Protein AF-A0A1F9MS11-F1 (afdb_monomer_lite)

Sequence (81 aa):
MQAKLTLSIDRELIEQAKEFSRRQQKSLSKMVENYLRQATTTFSREESLTPLVKELSGLIKPDEADRRKNEYAEYLVEKYR

Secondary structure (DSSP, 8-state):
----------HHHHHHHHHHHHHTTS-HHHHHHHHHHHHHS---S-----HHHHHHTTSS-HHHHHHHHHHHHHHHHHHT-

Radius of gyration: 22.7 Å; chains: 1; bounding box: 40×40×58 Å

pLDDT: mean 85.91, std 11.21, range [52.25, 97.88]

Foldseek 3Di:
DDDDDDDDDDPVVVVVLCVVCVVVVHDSVVVVVVVVVVVPPPDPPDPPQDPVRVVVPPPADPVNVVVVVVVVVVVVVVVVD

Structure (mmCIF, N/CA/C/O backbone):
data_AF-A0A1F9MS11-F1
#
_entry.id   AF-A0A1F9MS11-F1
#
loop_
_atom_site.group_PDB
_atom_site.id
_atom_site.type_symbol
_atom_site.label_atom_id
_atom_site.label_alt_id
_atom_site.label_comp_id
_atom_site.label_asym_id
_atom_site.label_entity_id
_atom_site.label_seq_id
_atom_site.pdbx_PDB_ins_code
_atom_site.Cartn_x
_atom_site.Cartn_y
_atom_site.Cartn_z
_atom_site.occupancy
_atom_site.B_iso_or_equiv
_atom_site.auth_seq_id
_atom_site.auth_comp_id
_atom_site.auth_asym_id
_atom_site.auth_atom_id
_atom_site.pdbx_PDB_model_num
ATOM 1 N N . MET A 1 1 ? 0.070 10.503 15.991 1.00 66.12 1 MET A N 1
ATOM 2 C CA . MET A 1 1 ? -0.841 9.772 16.903 1.00 66.12 1 MET A CA 1
ATOM 3 C C . MET A 1 1 ? -1.461 8.597 16.157 1.00 66.12 1 MET A C 1
ATOM 5 O O . MET A 1 1 ? -1.641 8.715 14.952 1.00 66.12 1 MET A O 1
ATOM 9 N N . GLN A 1 2 ? -1.743 7.479 16.832 1.00 80.62 2 GLN A N 1
ATOM 10 C CA . GLN A 1 2 ? -2.443 6.326 16.244 1.00 80.62 2 GLN A CA 1
ATOM 11 C C . GLN A 1 2 ? -3.882 6.282 16.764 1.00 80.62 2 GLN A C 1
ATOM 13 O O . GLN A 1 2 ? -4.103 6.432 17.963 1.00 80.62 2 GLN A O 1
ATOM 18 N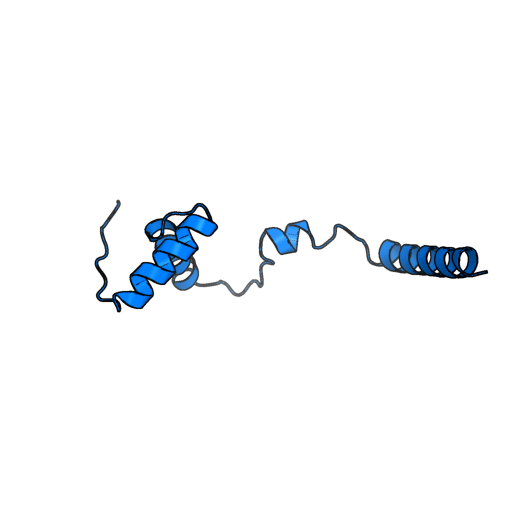 N . ALA A 1 3 ? -4.843 6.067 15.867 1.00 91.44 3 ALA A N 1
ATOM 19 C CA . ALA A 1 3 ? -6.256 5.898 16.189 1.00 91.44 3 ALA A CA 1
ATOM 20 C C . ALA A 1 3 ? -6.763 4.574 15.601 1.00 91.44 3 ALA A C 1
ATOM 22 O O . ALA A 1 3 ? -6.235 4.094 14.596 1.00 91.44 3 ALA A O 1
ATOM 23 N N . LYS A 1 4 ? -7.778 3.974 16.232 1.00 93.44 4 LYS A N 1
ATOM 24 C CA . LYS A 1 4 ? -8.434 2.760 15.732 1.00 93.44 4 LYS A CA 1
ATOM 25 C C . LYS A 1 4 ? -9.691 3.152 14.960 1.00 93.44 4 LYS A C 1
ATOM 27 O O . LYS A 1 4 ? -10.532 3.869 15.492 1.00 93.44 4 LYS A O 1
ATOM 32 N N . LEU A 1 5 ? -9.806 2.663 13.729 1.00 90.25 5 LEU A N 1
ATOM 33 C CA . LEU A 1 5 ? -10.999 2.787 12.896 1.00 90.25 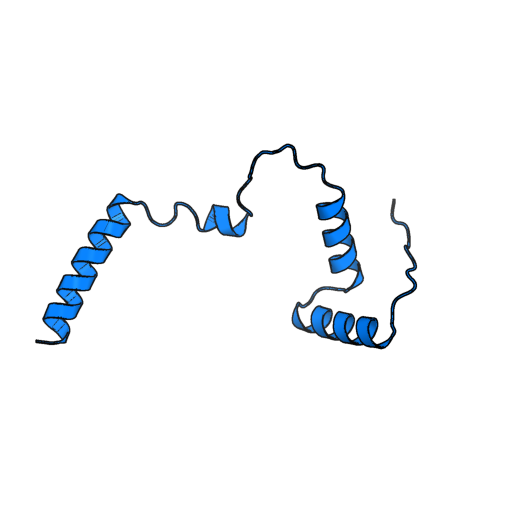5 LEU A CA 1
ATOM 34 C C . LEU A 1 5 ? -11.720 1.436 12.880 1.00 90.25 5 LEU A C 1
ATOM 36 O O . LEU A 1 5 ? -11.139 0.438 12.455 1.00 90.25 5 LEU A O 1
ATOM 40 N N . THR A 1 6 ? -12.967 1.407 13.346 1.00 93.50 6 THR A N 1
ATOM 41 C CA . THR A 1 6 ? -13.832 0.220 13.293 1.00 93.50 6 THR A CA 1
ATOM 42 C C . THR A 1 6 ? -14.812 0.384 12.140 1.00 93.50 6 THR A C 1
ATOM 44 O O . THR A 1 6 ? -15.489 1.406 12.057 1.00 93.50 6 THR A O 1
ATOM 47 N N . LEU A 1 7 ? -14.882 -0.607 11.253 1.00 90.94 7 LEU A N 1
ATOM 48 C CA . LEU A 1 7 ? -15.742 -0.593 10.070 1.00 90.94 7 LEU A CA 1
ATOM 49 C C . LEU A 1 7 ? -16.743 -1.747 10.144 1.00 90.94 7 LEU A C 1
ATOM 51 O O . LEU A 1 7 ? -16.368 -2.864 10.501 1.00 90.94 7 LEU A O 1
ATOM 55 N N . SER A 1 8 ? -17.991 -1.484 9.762 1.00 95.75 8 SER A N 1
ATOM 56 C CA . SER A 1 8 ? -18.990 -2.527 9.520 1.00 95.75 8 SER A CA 1
ATOM 57 C C . SER A 1 8 ? -18.854 -3.004 8.079 1.00 95.75 8 SER A C 1
ATOM 59 O O . SER A 1 8 ? -19.096 -2.240 7.148 1.00 95.75 8 SER A O 1
ATOM 61 N N . ILE A 1 9 ? -18.415 -4.246 7.898 1.00 94.62 9 ILE A N 1
ATOM 62 C CA . ILE A 1 9 ? -18.166 -4.872 6.595 1.00 94.62 9 ILE A CA 1
ATOM 63 C C . ILE A 1 9 ? -18.752 -6.286 6.637 1.00 94.62 9 ILE A C 1
ATOM 65 O O . ILE A 1 9 ? -18.806 -6.902 7.703 1.00 94.62 9 ILE A O 1
ATOM 69 N N . ASP A 1 10 ? -19.180 -6.788 5.481 1.00 97.88 10 ASP A N 1
ATOM 70 C CA . ASP A 1 10 ? -19.628 -8.168 5.320 1.00 97.88 10 ASP A CA 1
ATOM 71 C C . ASP A 1 10 ? -18.586 -9.181 5.842 1.00 97.88 10 ASP A C 1
ATOM 73 O O . ASP A 1 10 ? -17.378 -9.050 5.608 1.00 97.88 10 ASP A O 1
ATOM 77 N N . ARG A 1 11 ? -19.055 -10.203 6.566 1.00 96.75 11 ARG A N 1
ATOM 78 C CA . ARG A 1 11 ? -18.195 -11.207 7.204 1.00 96.75 11 ARG A CA 1
ATOM 79 C C . ARG A 1 11 ? -17.423 -12.046 6.188 1.00 96.75 11 ARG A C 1
ATOM 81 O O . ARG A 1 11 ? -16.256 -12.347 6.438 1.00 96.75 11 ARG A O 1
ATOM 88 N N . GLU A 1 12 ? -18.040 -12.420 5.073 1.00 97.88 12 GLU A N 1
ATOM 89 C CA . GLU A 1 12 ? -17.385 -13.208 4.027 1.00 97.88 12 GLU A CA 1
ATOM 90 C C . GLU A 1 12 ? -16.252 -12.405 3.392 1.00 97.88 12 GLU A C 1
ATOM 92 O O . GLU A 1 12 ? -15.135 -12.905 3.231 1.00 97.88 12 GLU A O 1
ATOM 97 N N . LEU A 1 13 ? -16.498 -11.117 3.143 1.00 96.94 13 LEU A N 1
ATOM 98 C CA . LEU A 1 13 ? -15.488 -10.209 2.611 1.00 96.94 13 LEU A CA 1
ATOM 99 C C . LEU A 1 13 ? -14.311 -10.026 3.583 1.00 96.94 13 LEU A C 1
ATOM 101 O O . LEU A 1 13 ? -13.157 -9.987 3.151 1.00 96.94 13 LEU A O 1
ATOM 105 N N . ILE A 1 14 ? -14.568 -9.960 4.897 1.00 95.94 14 ILE A N 1
ATOM 106 C CA . ILE A 1 14 ? -13.506 -9.896 5.917 1.00 95.94 14 ILE A CA 1
ATOM 107 C C . ILE A 1 14 ? -12.604 -11.134 5.845 1.00 95.94 14 ILE A C 1
ATOM 109 O O . ILE A 1 14 ? -11.379 -11.002 5.922 1.00 95.94 14 ILE A O 1
ATOM 113 N N . GLU A 1 15 ? -13.173 -12.330 5.695 1.00 97.12 15 GLU A N 1
ATOM 114 C CA . GLU A 1 15 ? -12.381 -13.562 5.632 1.00 97.12 15 GLU A CA 1
ATOM 115 C C . GLU A 1 15 ? -11.565 -13.662 4.339 1.00 97.12 15 GLU A C 1
ATOM 117 O O . GLU A 1 15 ? -10.363 -13.945 4.400 1.00 97.12 15 GLU A O 1
ATOM 122 N N . GLN A 1 16 ? -12.155 -13.308 3.195 1.00 97.12 16 GLN A N 1
ATOM 123 C CA . GLN A 1 16 ? -11.432 -13.210 1.922 1.00 97.12 16 GLN A CA 1
ATOM 124 C C . GLN A 1 16 ? -10.275 -12.202 2.004 1.00 97.12 16 GLN A C 1
ATOM 126 O O . GLN A 1 16 ? -9.150 -12.487 1.581 1.00 97.12 16 GLN A O 1
ATOM 131 N N . ALA A 1 17 ? -10.512 -11.036 2.610 1.00 95.69 17 ALA A N 1
ATOM 132 C CA . ALA A 1 17 ? -9.496 -10.003 2.775 1.00 95.69 17 ALA A CA 1
ATOM 133 C C . ALA A 1 17 ? -8.353 -10.456 3.698 1.00 95.69 17 ALA A C 1
ATOM 135 O O . ALA A 1 17 ? -7.181 -10.182 3.420 1.00 95.69 17 ALA A O 1
ATOM 136 N N . LYS A 1 18 ? -8.659 -11.188 4.778 1.00 95.50 18 LYS A N 1
ATOM 137 C CA . LYS A 1 18 ? -7.638 -11.790 5.648 1.00 95.50 18 LYS A CA 1
ATOM 138 C C . LYS A 1 18 ? -6.813 -12.830 4.901 1.00 95.50 18 LYS A C 1
ATOM 140 O O . LYS A 1 18 ? -5.591 -12.840 5.054 1.00 95.50 18 LYS A O 1
ATOM 145 N N . GLU A 1 19 ? -7.439 -13.688 4.101 1.00 97.19 19 GLU A N 1
ATOM 146 C CA . GLU A 1 19 ? -6.721 -14.682 3.304 1.00 97.19 19 GLU A CA 1
ATOM 147 C C . GLU A 1 19 ? -5.766 -14.015 2.312 1.00 97.19 19 GLU A C 1
ATOM 149 O O . GLU A 1 19 ? -4.574 -14.326 2.298 1.00 97.19 19 GLU A O 1
ATOM 154 N N . PHE A 1 20 ? -6.254 -13.018 1.574 1.00 96.00 20 PHE A N 1
ATOM 155 C CA . PHE A 1 20 ? -5.430 -12.212 0.681 1.00 96.00 20 PHE A CA 1
ATOM 156 C C . PHE A 1 20 ? -4.250 -11.558 1.420 1.00 96.00 20 PHE A C 1
ATOM 158 O O . PHE A 1 20 ? -3.113 -11.640 0.961 1.00 96.00 20 PHE A O 1
ATOM 165 N N . SER A 1 21 ? -4.494 -10.981 2.602 1.00 95.19 21 SER A N 1
ATOM 166 C CA . SER A 1 21 ? -3.459 -10.347 3.434 1.00 95.19 21 SER A CA 1
ATOM 167 C C . SER A 1 21 ? -2.317 -11.299 3.798 1.00 95.19 21 SER A C 1
ATOM 169 O O . SER A 1 21 ? -1.141 -10.943 3.695 1.00 95.19 21 SER A 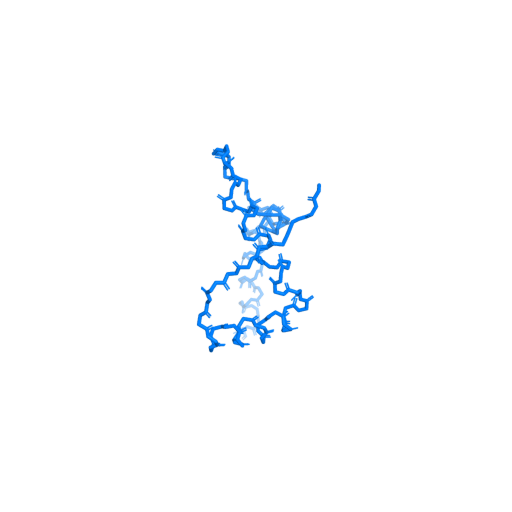O 1
ATOM 171 N N . ARG A 1 22 ? -2.661 -12.550 4.135 1.00 94.81 22 ARG A N 1
ATOM 172 C CA . ARG A 1 22 ? -1.694 -13.600 4.474 1.00 94.81 22 ARG A CA 1
ATOM 173 C C . ARG A 1 22 ? -0.843 -13.973 3.267 1.00 94.81 22 ARG A C 1
ATOM 175 O O . ARG A 1 22 ? 0.375 -14.046 3.402 1.00 94.81 22 ARG A O 1
ATOM 182 N N . ARG A 1 23 ? -1.465 -14.137 2.092 1.00 95.38 23 ARG A N 1
ATOM 183 C CA . ARG A 1 23 ? -0.748 -14.419 0.834 1.00 95.38 23 ARG A CA 1
ATOM 184 C C . ARG A 1 23 ? 0.241 -13.306 0.480 1.00 95.38 23 ARG A C 1
ATOM 186 O O . ARG A 1 23 ? 1.355 -13.597 0.067 1.00 95.38 23 ARG A O 1
ATOM 193 N N . GLN A 1 24 ? -0.130 -12.050 0.729 1.00 92.50 24 GLN A N 1
ATOM 194 C CA . GLN A 1 24 ? 0.719 -10.881 0.476 1.00 92.50 24 GLN A CA 1
ATOM 195 C C . GLN A 1 24 ? 1.717 -10.568 1.606 1.00 92.50 24 GLN A C 1
ATOM 197 O O . GLN A 1 24 ? 2.392 -9.539 1.536 1.00 92.50 24 GLN A O 1
ATOM 202 N N . GLN A 1 25 ? 1.785 -11.398 2.658 1.00 93.50 25 GLN A N 1
ATOM 203 C CA . GLN A 1 25 ? 2.629 -11.197 3.845 1.00 93.50 25 GLN A CA 1
ATOM 204 C C . GLN A 1 25 ? 2.490 -9.793 4.472 1.00 93.50 25 GLN A C 1
ATOM 206 O O . GLN A 1 25 ? 3.445 -9.219 4.998 1.00 93.50 25 GLN A O 1
ATOM 211 N N . LYS A 1 26 ? 1.285 -9.212 4.422 1.00 93.44 26 LYS A N 1
ATOM 212 C CA . LYS A 1 26 ? 0.974 -7.881 4.966 1.00 93.44 26 LYS A CA 1
ATOM 213 C C . LYS A 1 26 ? -0.273 -7.954 5.827 1.00 93.44 26 LYS A C 1
ATOM 215 O O . LYS A 1 26 ? -1.227 -8.637 5.481 1.00 93.44 26 LYS A O 1
ATOM 220 N N . SER A 1 27 ? -0.308 -7.218 6.938 1.00 94.88 27 SER A N 1
ATOM 221 C CA . SER A 1 27 ? -1.519 -7.175 7.762 1.00 94.88 27 SER A CA 1
ATOM 222 C C . SER A 1 27 ? -2.653 -6.447 7.034 1.00 94.88 27 SER A C 1
ATOM 224 O O . SER A 1 27 ? -2.423 -5.466 6.320 1.00 94.88 27 SER A O 1
ATOM 226 N N . LEU A 1 28 ? -3.893 -6.899 7.249 1.00 94.19 28 LEU A N 1
ATOM 227 C CA . LEU A 1 28 ? -5.081 -6.255 6.683 1.00 94.19 28 LEU A CA 1
ATOM 228 C C . LEU A 1 28 ? -5.155 -4.770 7.068 1.00 94.19 28 LEU A C 1
ATOM 230 O O . LEU A 1 28 ? -5.360 -3.923 6.204 1.00 94.19 28 LEU A O 1
ATOM 234 N N . SER A 1 29 ? -4.874 -4.440 8.333 1.00 93.69 29 SER A N 1
ATOM 235 C CA . SER A 1 29 ? -4.820 -3.052 8.803 1.00 93.69 29 SER A CA 1
ATOM 236 C C . SER A 1 29 ? -3.797 -2.218 8.033 1.00 93.69 29 SER A C 1
ATOM 238 O O . SER A 1 29 ? -4.086 -1.074 7.695 1.00 93.69 29 SER A O 1
ATOM 240 N N . LYS A 1 30 ? -2.624 -2.783 7.700 1.00 93.31 30 LYS A N 1
ATOM 241 C CA . LYS A 1 30 ? -1.604 -2.064 6.926 1.00 93.31 30 LYS A CA 1
ATOM 242 C C . LYS A 1 30 ? -2.035 -1.838 5.482 1.00 93.31 30 LYS A C 1
ATOM 244 O O . LYS A 1 30 ? -1.757 -0.779 4.926 1.00 93.31 30 LYS A O 1
ATOM 249 N N . MET A 1 31 ? -2.722 -2.804 4.876 1.00 93.00 31 MET A N 1
ATOM 250 C CA . MET A 1 31 ? -3.266 -2.638 3.526 1.00 93.00 31 MET A CA 1
ATOM 251 C C . MET A 1 31 ? -4.330 -1.539 3.475 1.00 93.00 31 MET A C 1
ATOM 253 O O . MET A 1 31 ? -4.254 -0.677 2.604 1.00 93.00 31 MET A O 1
ATOM 257 N N . VAL A 1 32 ? -5.259 -1.516 4.435 1.00 93.62 32 VAL A N 1
ATOM 258 C CA . VAL A 1 32 ? -6.290 -0.468 4.521 1.00 93.62 32 VAL A CA 1
ATOM 259 C C . VAL A 1 32 ? -5.666 0.899 4.809 1.00 93.62 32 VAL A C 1
ATOM 261 O O . VAL A 1 32 ? -6.018 1.874 4.154 1.00 93.62 32 VAL A O 1
ATOM 264 N N . GLU A 1 33 ? -4.698 0.982 5.728 1.00 92.62 33 GLU A N 1
ATOM 265 C CA . GLU A 1 33 ? -3.965 2.226 6.002 1.00 92.62 33 GLU A CA 1
ATOM 266 C C . GLU A 1 33 ? -3.299 2.772 4.730 1.00 92.62 33 GLU A C 1
ATOM 268 O O . GLU A 1 33 ? -3.423 3.956 4.422 1.00 92.62 33 GLU A O 1
ATOM 273 N N . ASN A 1 34 ? -2.617 1.910 3.970 1.00 91.25 34 ASN A N 1
ATOM 274 C CA . ASN A 1 34 ? -1.959 2.301 2.726 1.00 91.25 34 ASN A CA 1
ATOM 275 C C . ASN A 1 34 ? -2.965 2.772 1.668 1.00 91.25 34 ASN A C 1
ATOM 277 O O . ASN A 1 34 ? -2.701 3.764 0.991 1.00 91.25 34 ASN A O 1
ATOM 281 N N . TYR A 1 35 ? -4.107 2.090 1.541 1.00 91.19 35 TYR A N 1
ATOM 282 C CA . TYR A 1 35 ? -5.173 2.500 0.629 1.00 91.19 35 TYR A CA 1
ATOM 283 C C . TYR A 1 35 ? -5.719 3.880 0.998 1.00 91.19 35 TYR A C 1
ATOM 285 O O . TYR A 1 35 ? -5.774 4.763 0.148 1.00 91.19 35 TYR A O 1
ATOM 293 N N . LEU A 1 36 ? -6.049 4.099 2.276 1.00 91.94 36 LEU A N 1
ATOM 294 C CA . LEU A 1 36 ? -6.541 5.392 2.749 1.00 91.94 36 LEU A CA 1
ATOM 295 C C . LEU A 1 36 ? -5.510 6.496 2.511 1.00 91.94 36 LEU A C 1
ATOM 297 O O . LEU A 1 36 ? -5.881 7.548 2.008 1.00 91.94 36 LEU A O 1
ATOM 301 N N . ARG A 1 37 ? -4.217 6.241 2.771 1.00 89.81 37 ARG A N 1
ATOM 302 C CA . ARG A 1 37 ? -3.141 7.193 2.447 1.00 89.81 37 ARG A CA 1
ATOM 303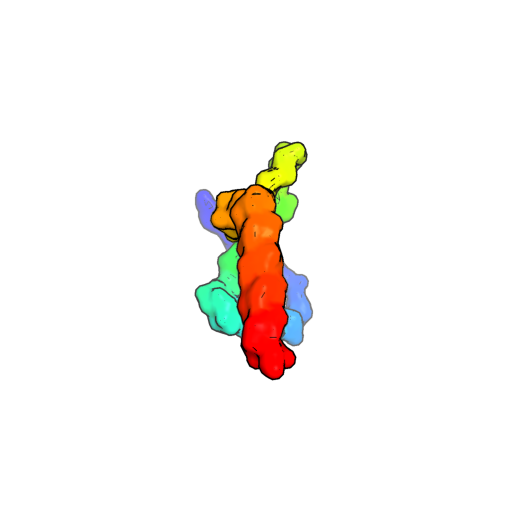 C C . ARG A 1 37 ? -3.145 7.571 0.971 1.00 89.81 37 ARG A C 1
ATOM 305 O O . ARG A 1 37 ? -3.079 8.758 0.673 1.00 89.81 37 ARG A O 1
ATOM 312 N N . GLN A 1 38 ? -3.231 6.598 0.064 1.00 86.12 38 GLN A N 1
ATOM 313 C CA . GLN A 1 38 ? -3.279 6.870 -1.377 1.00 86.12 38 GLN A CA 1
ATOM 314 C C . GLN A 1 38 ? -4.540 7.647 -1.764 1.00 86.12 38 GLN A C 1
ATOM 316 O O . GLN A 1 38 ? -4.442 8.625 -2.495 1.00 86.12 38 GLN A O 1
ATOM 321 N N . ALA A 1 39 ? -5.700 7.268 -1.225 1.00 86.50 39 ALA A N 1
ATOM 322 C CA . ALA A 1 39 ? -6.975 7.917 -1.517 1.00 86.50 39 ALA A CA 1
ATOM 323 C C . ALA A 1 39 ? -7.046 9.368 -1.009 1.00 86.50 39 ALA A C 1
ATOM 325 O O . ALA A 1 39 ? -7.691 10.205 -1.633 1.00 86.50 39 ALA A O 1
ATOM 326 N N . THR A 1 40 ? -6.391 9.677 0.114 1.00 86.50 40 THR A N 1
ATOM 327 C CA . THR A 1 40 ? -6.363 11.032 0.692 1.00 86.50 40 THR A CA 1
ATOM 328 C C . THR A 1 40 ? -5.187 11.874 0.214 1.00 86.50 40 THR A C 1
ATOM 330 O O . THR A 1 40 ? -5.142 13.068 0.501 1.00 86.50 40 THR A O 1
ATOM 333 N N .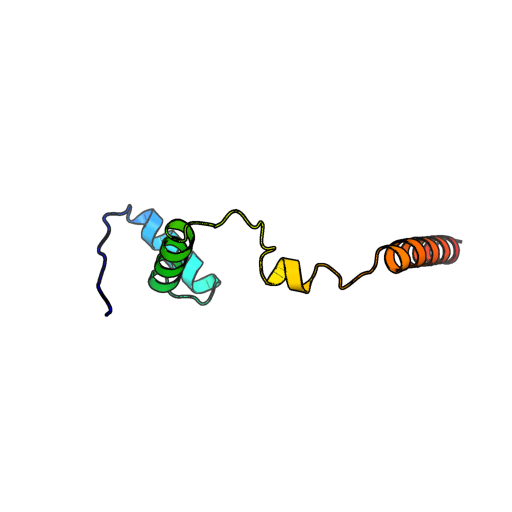 THR A 1 41 ? -4.208 11.276 -0.468 1.00 81.62 41 THR A N 1
ATOM 334 C CA . THR A 1 41 ? -3.120 12.046 -1.069 1.00 81.62 41 THR A CA 1
ATOM 335 C C . THR A 1 41 ? -3.708 12.777 -2.266 1.00 81.62 41 THR A C 1
ATOM 337 O O . THR A 1 41 ? -3.967 12.179 -3.306 1.00 81.62 41 THR A O 1
ATOM 340 N N . THR A 1 42 ? -3.950 14.080 -2.118 1.00 63.66 42 THR A N 1
ATOM 341 C CA . THR A 1 42 ? -4.224 14.966 -3.248 1.00 63.66 42 THR A CA 1
ATOM 342 C C . THR A 1 42 ? -3.019 14.911 -4.170 1.00 63.66 42 THR A C 1
ATOM 344 O O . THR A 1 42 ? -1.984 15.511 -3.883 1.00 63.66 42 THR A O 1
ATOM 347 N N . PHE A 1 43 ? -3.142 14.153 -5.255 1.00 60.06 43 PHE A N 1
ATOM 348 C CA . PHE A 1 43 ? -2.196 14.195 -6.351 1.00 60.06 43 PHE A CA 1
ATOM 349 C C . PHE A 1 43 ? -2.182 15.634 -6.876 1.00 60.06 43 PHE A C 1
ATOM 351 O O . PHE A 1 43 ? -3.086 16.054 -7.598 1.00 60.06 43 PHE A O 1
ATOM 358 N N . SER A 1 44 ? -1.142 16.404 -6.539 1.00 54.25 44 SER A N 1
ATOM 359 C CA . SER A 1 44 ? -0.614 17.340 -7.526 1.00 54.25 44 SER A CA 1
ATOM 360 C C . SER A 1 44 ? -0.396 16.495 -8.770 1.00 54.25 44 SER A C 1
ATOM 362 O O . SER A 1 44 ? 0.257 15.456 -8.691 1.00 54.25 44 SER A O 1
ATOM 364 N N . ARG A 1 45 ? -1.065 16.870 -9.856 1.00 52.25 45 ARG A N 1
ATOM 365 C CA . ARG A 1 45 ? -1.159 16.160 -11.132 1.00 52.25 45 ARG A CA 1
ATOM 366 C C . ARG A 1 45 ? 0.197 16.092 -11.842 1.00 52.25 45 ARG A C 1
ATOM 368 O O . ARG A 1 45 ? 0.353 16.569 -12.954 1.00 52.25 45 ARG A O 1
ATOM 375 N N . GLU A 1 46 ? 1.190 15.534 -11.183 1.00 56.72 46 GLU A N 1
ATOM 376 C CA . GLU A 1 46 ? 2.355 14.971 -11.817 1.00 56.72 46 GLU A CA 1
ATOM 377 C C . GLU A 1 46 ? 2.079 13.478 -11.835 1.00 56.72 46 GLU A C 1
ATOM 379 O O . GLU A 1 46 ? 1.990 12.832 -10.786 1.00 56.72 46 GLU A O 1
ATOM 384 N N . GLU A 1 47 ? 1.857 12.951 -13.037 1.00 58.91 47 GLU A N 1
ATOM 385 C CA . GLU A 1 47 ? 1.843 11.523 -13.339 1.00 58.91 47 GLU A CA 1
ATOM 386 C C . GLU A 1 47 ? 3.227 10.948 -13.008 1.00 58.91 47 GLU A C 1
ATOM 388 O O . GLU A 1 47 ? 4.044 10.640 -13.872 1.00 58.91 47 GLU A O 1
ATOM 393 N N . SER A 1 48 ? 3.547 10.877 -11.719 1.00 64.31 48 SER A N 1
ATOM 394 C CA . SER A 1 48 ? 4.771 10.264 -11.254 1.00 64.31 48 SER A CA 1
ATOM 395 C C . SER A 1 48 ? 4.599 8.768 -11.452 1.00 64.31 48 SER A C 1
ATOM 397 O O . SER A 1 48 ? 3.730 8.125 -10.858 1.00 64.31 48 SER A O 1
ATOM 399 N N . LEU A 1 49 ? 5.405 8.223 -12.365 1.00 71.81 49 LEU A N 1
ATOM 400 C CA . LEU A 1 49 ? 5.509 6.787 -12.570 1.00 71.81 49 LEU A CA 1
ATOM 401 C C . LEU A 1 49 ? 5.664 6.118 -11.202 1.00 71.81 49 LEU A C 1
ATOM 403 O O . LEU A 1 49 ? 6.475 6.557 -10.381 1.00 71.81 49 LEU A O 1
ATOM 407 N N . THR A 1 50 ? 4.882 5.063 -10.954 1.00 78.50 50 THR A N 1
ATOM 408 C CA . THR A 1 50 ? 5.020 4.295 -9.708 1.00 78.50 50 THR A CA 1
ATOM 409 C C . THR A 1 50 ? 6.482 3.867 -9.531 1.00 78.50 50 THR A C 1
ATOM 411 O O . THR A 1 50 ? 7.152 3.643 -10.540 1.00 78.50 50 THR A O 1
ATOM 414 N N . PRO A 1 51 ? 7.007 3.729 -8.296 1.00 76.38 51 PRO A N 1
ATOM 415 C CA . PRO A 1 51 ? 8.431 3.461 -8.073 1.00 76.38 51 PRO A CA 1
ATOM 416 C C . PRO A 1 51 ? 8.966 2.291 -8.902 1.00 76.38 51 PRO A C 1
ATOM 418 O O . PRO A 1 51 ? 9.996 2.423 -9.551 1.00 76.38 51 PRO A O 1
ATOM 421 N N . LEU A 1 52 ? 8.195 1.203 -8.986 1.00 79.81 52 LEU A N 1
ATOM 422 C CA . LEU A 1 52 ? 8.533 0.047 -9.811 1.00 79.81 52 LEU A CA 1
ATOM 423 C C . LEU A 1 52 ? 8.576 0.389 -11.307 1.00 79.81 52 LEU A C 1
ATOM 425 O O . LEU A 1 52 ? 9.517 0.027 -12.001 1.00 79.81 52 LEU A O 1
ATOM 429 N N . VAL A 1 53 ? 7.569 1.101 -11.819 1.00 83.00 53 VAL A N 1
ATOM 430 C CA . VAL A 1 53 ? 7.557 1.522 -13.227 1.00 83.00 53 VAL A CA 1
ATOM 431 C C . VAL A 1 53 ? 8.710 2.479 -13.506 1.00 83.00 53 VAL A C 1
ATOM 433 O O . VAL A 1 53 ? 9.310 2.371 -14.563 1.00 83.00 53 VAL A O 1
ATOM 436 N N . LYS A 1 54 ? 9.070 3.367 -12.576 1.00 81.50 54 LYS A N 1
ATOM 437 C CA . LYS A 1 54 ? 10.224 4.263 -12.706 1.00 81.50 54 LYS A CA 1
ATOM 438 C C . LYS A 1 54 ? 11.551 3.501 -12.714 1.00 81.50 54 LYS A C 1
ATOM 440 O O . LYS A 1 54 ? 12.426 3.860 -13.486 1.00 81.50 54 LYS A O 1
ATOM 445 N N . GLU A 1 55 ? 11.693 2.469 -11.886 1.00 80.94 55 GLU A N 1
ATOM 446 C CA . GLU A 1 55 ? 12.878 1.601 -11.875 1.00 80.94 55 GLU A CA 1
ATOM 447 C C . GLU A 1 55 ? 13.011 0.788 -13.166 1.00 80.94 55 GLU A C 1
ATOM 449 O O . GLU A 1 55 ? 14.121 0.574 -13.640 1.00 80.94 55 GLU A O 1
ATOM 454 N N . LEU A 1 56 ? 11.889 0.355 -13.748 1.00 82.94 56 LEU A N 1
ATOM 455 C CA . LEU A 1 56 ? 11.874 -0.387 -15.010 1.00 82.94 56 LEU A CA 1
ATOM 456 C C . LEU A 1 56 ? 12.015 0.528 -16.237 1.00 82.94 56 LEU A C 1
ATOM 458 O O . LEU A 1 56 ? 12.618 0.147 -17.242 1.00 82.94 56 LEU A O 1
ATOM 462 N N . SER A 1 57 ? 11.455 1.736 -16.167 1.00 79.00 57 SER A N 1
ATOM 463 C CA . SER A 1 57 ? 11.480 2.722 -17.247 1.00 79.00 57 SER A CA 1
ATOM 464 C C . SER A 1 57 ? 12.877 3.323 -17.366 1.00 79.00 57 SER A C 1
ATOM 466 O O . SER A 1 57 ? 13.380 3.941 -16.435 1.00 79.00 57 SER A O 1
ATOM 468 N N . GLY A 1 58 ? 13.501 3.168 -18.533 1.00 73.75 58 GLY A N 1
ATOM 469 C CA . GLY A 1 58 ? 14.859 3.655 -18.793 1.00 73.75 58 GLY A CA 1
ATOM 470 C C . GLY A 1 58 ? 15.965 2.611 -18.618 1.00 73.75 58 GLY A C 1
ATOM 471 O O . GLY A 1 58 ? 17.112 2.922 -18.924 1.00 73.75 58 GLY A O 1
ATOM 472 N N . LEU A 1 59 ? 15.640 1.374 -18.206 1.00 82.00 59 LEU A N 1
ATOM 473 C CA . LEU A 1 59 ? 16.596 0.254 -18.220 1.00 82.00 59 LEU A CA 1
ATOM 474 C C . LEU A 1 59 ? 17.015 -0.147 -19.636 1.00 82.00 59 LEU A C 1
ATOM 476 O O . LEU A 1 59 ? 18.144 -0.574 -19.843 1.00 82.00 59 LEU A O 1
ATOM 480 N N . ILE A 1 60 ? 16.096 -0.041 -20.595 1.00 80.56 60 ILE A N 1
ATOM 481 C CA . ILE A 1 60 ? 16.364 -0.303 -22.006 1.00 80.56 60 ILE A CA 1
ATOM 482 C C . ILE A 1 60 ? 16.206 1.021 -22.733 1.00 80.56 60 ILE A C 1
ATOM 484 O O . ILE A 1 60 ? 15.116 1.602 -22.737 1.00 80.56 60 ILE A O 1
ATOM 488 N N . LYS A 1 61 ? 17.293 1.507 -23.330 1.00 83.00 61 LYS A N 1
ATOM 489 C CA . LYS A 1 61 ? 17.230 2.705 -24.162 1.00 83.00 61 LYS A CA 1
ATOM 490 C C . LYS A 1 61 ? 16.589 2.372 -25.520 1.00 83.00 61 LYS A C 1
ATOM 492 O O . LYS A 1 61 ? 16.729 1.241 -25.990 1.00 83.00 61 LYS A O 1
ATOM 497 N N . PRO A 1 62 ? 15.875 3.316 -26.159 1.00 78.50 62 PRO A N 1
ATOM 498 C CA . PRO A 1 62 ? 15.184 3.048 -27.424 1.00 78.50 62 PRO A CA 1
ATOM 499 C C . PRO A 1 62 ? 16.109 2.539 -28.543 1.00 78.50 62 PRO A C 1
ATOM 501 O O . PRO A 1 62 ? 15.764 1.601 -29.252 1.00 78.50 62 PRO A O 1
ATOM 504 N N . ASP A 1 63 ? 17.313 3.097 -28.643 1.00 80.44 63 ASP A N 1
ATOM 505 C CA . ASP A 1 63 ? 18.364 2.698 -29.585 1.00 80.44 63 ASP A CA 1
ATOM 506 C C . ASP A 1 63 ? 18.891 1.274 -29.330 1.00 80.44 63 ASP A C 1
ATOM 508 O O . ASP A 1 63 ? 19.100 0.500 -30.268 1.00 80.44 63 ASP A O 1
ATOM 512 N N . GLU A 1 64 ? 19.052 0.884 -28.063 1.00 81.38 64 GLU A N 1
ATOM 513 C CA . GLU A 1 64 ? 19.389 -0.496 -27.692 1.00 81.38 64 GLU A CA 1
ATOM 514 C C . GLU A 1 64 ? 18.257 -1.482 -27.999 1.00 81.38 64 GLU A C 1
ATOM 516 O O . GLU A 1 64 ? 18.528 -2.623 -28.380 1.00 81.38 64 GLU A O 1
ATOM 521 N N . ALA A 1 65 ? 16.994 -1.073 -27.849 1.00 79.69 65 ALA A N 1
ATOM 522 C CA . ALA A 1 65 ? 15.846 -1.933 -28.127 1.00 79.69 65 ALA A CA 1
ATOM 523 C C . ALA A 1 65 ? 15.776 -2.324 -29.611 1.00 79.69 65 ALA A C 1
ATOM 525 O O . ALA A 1 65 ? 15.602 -3.504 -29.929 1.00 79.69 65 ALA A O 1
ATOM 526 N N . ASP A 1 66 ? 15.969 -1.355 -30.509 1.00 79.50 66 ASP A N 1
ATOM 527 C CA . ASP A 1 66 ? 15.962 -1.586 -31.957 1.00 79.50 66 ASP A CA 1
ATOM 528 C C . ASP A 1 66 ? 17.132 -2.471 -32.399 1.00 79.50 66 ASP A C 1
ATOM 530 O O . ASP A 1 66 ? 16.950 -3.412 -33.178 1.00 79.50 66 ASP A O 1
ATOM 534 N N . ARG A 1 67 ? 18.327 -2.245 -31.839 1.00 80.50 67 ARG A N 1
ATOM 535 C CA . ARG A 1 67 ? 19.494 -3.094 -32.103 1.00 80.50 67 ARG A CA 1
ATOM 536 C C . ARG A 1 67 ? 19.272 -4.534 -31.631 1.00 80.50 67 ARG A C 1
ATOM 538 O O . ARG A 1 67 ? 19.472 -5.465 -32.409 1.00 80.50 67 ARG A O 1
ATOM 545 N N . ARG A 1 68 ? 18.797 -4.728 -30.395 1.00 81.88 68 ARG A N 1
ATOM 546 C CA . ARG A 1 68 ? 18.506 -6.063 -29.841 1.00 81.88 68 ARG A CA 1
ATOM 547 C C . ARG A 1 68 ? 17.428 -6.800 -30.628 1.00 81.88 68 ARG A C 1
AT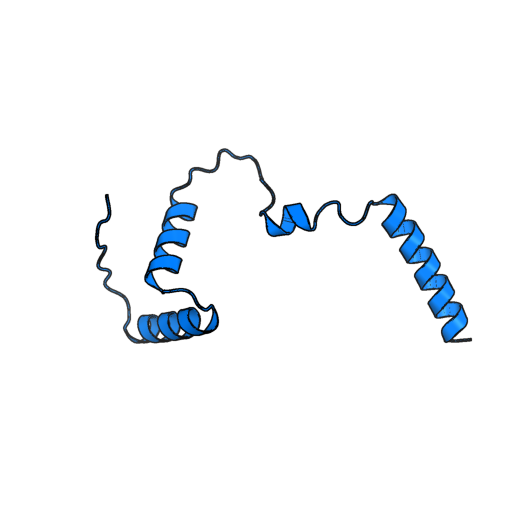OM 549 O O . ARG A 1 68 ? 17.481 -8.021 -30.732 1.00 81.88 68 ARG A O 1
ATOM 556 N N . LYS A 1 69 ? 16.450 -6.081 -31.182 1.00 86.62 69 LYS A N 1
ATOM 557 C CA . LYS A 1 69 ? 15.416 -6.663 -32.045 1.00 86.62 69 LYS A CA 1
ATOM 558 C C . LYS A 1 69 ? 16.016 -7.249 -33.325 1.00 86.62 69 LYS A C 1
ATOM 560 O O . LYS A 1 69 ? 15.630 -8.351 -33.709 1.00 86.62 69 LYS A O 1
ATOM 565 N N . ASN A 1 70 ? 16.962 -6.548 -33.949 1.00 86.69 70 ASN A N 1
ATOM 566 C CA . ASN A 1 70 ? 17.647 -7.027 -35.152 1.00 86.69 70 ASN A CA 1
ATOM 567 C C . ASN A 1 70 ? 18.559 -8.221 -34.845 1.00 86.69 70 ASN A C 1
ATOM 569 O O . ASN A 1 70 ? 18.463 -9.239 -35.522 1.00 86.69 70 ASN A O 1
ATOM 573 N N . GLU A 1 71 ? 19.348 -8.145 -33.769 1.00 89.31 71 GLU A N 1
ATOM 574 C CA . GLU A 1 71 ? 20.188 -9.262 -33.303 1.00 89.31 71 GLU A CA 1
ATOM 575 C C . GLU A 1 71 ? 19.342 -10.509 -32.985 1.00 89.31 71 GLU A C 1
ATOM 577 O O . GLU A 1 71 ? 19.706 -11.633 -33.327 1.00 89.31 71 GLU A O 1
ATOM 582 N N . TYR A 1 72 ? 18.164 -10.327 -32.376 1.00 90.31 72 TYR A N 1
ATOM 583 C CA . TYR A 1 72 ? 17.237 -11.427 -32.113 1.00 90.31 72 TYR A CA 1
ATOM 584 C C . TYR A 1 72 ? 16.639 -12.015 -33.398 1.00 90.31 72 TYR A C 1
ATOM 586 O O . TYR A 1 72 ? 16.483 -13.232 -33.498 1.00 90.31 72 TYR A O 1
ATOM 594 N N . ALA A 1 73 ? 16.323 -11.178 -34.389 1.00 91.06 73 ALA A N 1
ATOM 595 C CA . ALA A 1 73 ? 15.843 -11.639 -35.687 1.00 91.06 73 ALA A CA 1
ATOM 596 C C . ALA A 1 73 ? 16.912 -12.463 -36.425 1.00 91.06 73 ALA A C 1
ATOM 598 O O . ALA A 1 73 ? 16.597 -13.538 -36.933 1.00 91.06 73 ALA A O 1
ATOM 599 N N . GLU A 1 74 ? 18.170 -12.015 -36.426 1.00 93.88 74 GLU A N 1
ATOM 600 C CA . GLU A 1 74 ? 19.301 -12.757 -37.000 1.00 93.88 74 GLU A CA 1
ATOM 601 C C . GLU A 1 74 ? 19.516 -14.101 -36.298 1.00 93.88 74 GLU A C 1
ATOM 603 O O . GLU A 1 74 ? 19.595 -15.134 -36.963 1.00 93.88 74 GLU A O 1
ATOM 608 N N . TYR A 1 75 ? 19.496 -14.115 -34.961 1.00 94.00 75 TYR A N 1
ATOM 609 C CA . TYR A 1 75 ? 19.567 -15.351 -34.178 1.00 94.00 75 TYR A CA 1
ATOM 610 C C . TYR A 1 75 ? 18.459 -16.346 -34.555 1.00 94.00 75 TYR A C 1
ATOM 612 O O . TYR A 1 75 ? 18.714 -17.543 -34.682 1.00 94.00 75 TYR A O 1
ATOM 620 N N . LEU A 1 76 ? 17.218 -15.878 -34.733 1.00 94.56 76 LEU A N 1
ATOM 621 C CA . LEU A 1 76 ? 16.109 -16.748 -35.132 1.00 94.56 76 LEU A CA 1
ATOM 622 C C . LEU A 1 76 ? 16.301 -17.299 -36.552 1.00 94.56 76 LEU A C 1
ATOM 624 O O . LEU A 1 76 ? 16.026 -18.476 -36.776 1.00 94.56 76 LEU A O 1
ATOM 628 N N . VAL A 1 77 ? 16.792 -16.484 -37.490 1.00 94.12 77 VAL A N 1
ATOM 629 C CA . VAL A 1 77 ? 17.114 -16.932 -38.856 1.00 94.12 77 VAL A CA 1
ATOM 630 C C . VAL A 1 77 ? 18.191 -18.016 -38.840 1.00 94.12 77 VAL A C 1
ATOM 632 O O . VAL A 1 77 ? 18.076 -18.995 -39.572 1.00 94.12 77 VAL A O 1
ATOM 635 N N . GLU A 1 78 ? 19.218 -17.866 -38.006 1.00 93.94 78 GLU A N 1
ATOM 636 C CA . GLU A 1 78 ? 20.298 -18.847 -37.879 1.00 93.94 78 GLU A CA 1
ATOM 637 C C . GLU A 1 78 ? 19.835 -20.133 -37.179 1.00 93.94 78 GLU A C 1
ATOM 639 O O . GLU A 1 78 ? 20.172 -21.231 -37.612 1.00 93.94 78 GLU A O 1
ATOM 644 N N . LYS A 1 79 ? 19.014 -20.015 -36.131 1.00 94.25 79 LYS A N 1
ATOM 645 C CA . LYS A 1 79 ? 18.509 -21.154 -35.353 1.00 94.25 79 LYS A CA 1
ATOM 646 C C . LYS A 1 79 ? 17.581 -22.078 -36.143 1.00 94.25 79 LYS A C 1
ATOM 648 O O . LYS A 1 79 ? 17.553 -23.275 -35.868 1.00 94.25 79 LYS A O 1
ATOM 653 N N . TYR A 1 80 ? 16.766 -21.515 -37.033 1.00 92.25 80 TYR A N 1
ATOM 654 C CA . TYR A 1 80 ? 15.771 -22.254 -37.821 1.00 92.25 80 TYR A CA 1
ATOM 655 C C . TYR A 1 80 ? 16.187 -22.448 -39.287 1.00 92.25 80 TYR A C 1
ATOM 657 O O . TYR A 1 80 ? 15.338 -22.755 -40.127 1.00 92.25 80 TYR A O 1
ATOM 665 N N . ARG A 1 81 ? 17.474 -22.258 -39.588 1.00 66.50 81 ARG A N 1
ATOM 666 C CA . ARG A 1 81 ? 18.108 -22.735 -40.820 1.00 66.50 81 ARG A CA 1
ATOM 667 C C . ARG A 1 81 ? 18.395 -24.230 -40.735 1.00 66.50 81 ARG A C 1
ATOM 669 O O . ARG A 1 81 ? 18.299 -24.874 -41.800 1.00 66.50 81 ARG A O 1
#